Protein AF-A0A3M2EAS5-F1 (afdb_monomer)

Sequence (110 aa):
HVAAVIFGALWFVRPSRVWLGLGAAAAAVTGAIGVYHAGVEQKWWQGPTTCTSGSIEGLSTDALLDRIMNAPVVRCDEIPWELFSISMAGWNAILSFVLAGLWILALRRD

Mean predicted aligned error: 6.9 Å

pLDDT: mean 88.16, std 8.96, range [64.19, 98.19]

Nearest PDB structures (foldseek):
  6wvf-assembly1_A  TM=6.362E-01  e=4.530E-02  Aequorea victoria
  2k74-assembly1_A  TM=5.727E-01  e=1.064E+00  Escherichia coli K-12

Secondary structure (DSSP, 8-state):
-HHHHHHHHHHHHS--HHHHHHHHHHHHHHHHHHHHHHHHHTTSSPPPGGGS----TT--HHHHHHHHHT--S--TTS-S-EETTEEHHHHHHHHHHHHHHHHHHHHHH-

Solvent-accessible surface area (backbone atoms only — not comparable to full-atom values): 6024 Å² total; per-residue (Å²): 88,71,66,22,54,52,26,51,56,48,26,76,77,52,81,44,69,65,33,38,51,52,21,17,49,39,19,38,53,47,12,54,52,18,46,57,46,29,32,18,34,69,63,76,45,86,63,67,72,89,43,46,88,68,87,72,80,92,55,52,73,67,60,47,49,54,47,62,77,67,50,74,90,64,53,61,58,53,72,92,49,68,58,95,91,34,34,59,40,35,50,50,13,52,54,22,40,54,51,17,50,53,28,51,53,49,55,74,72,109

Radius of gyration: 19.84 Å; Cα contacts (8 Å, |Δi|>4): 114; chains: 1; bounding box: 48×24×52 Å

Foldseek 3Di:
DVLLVVLVVVCVVPPDLVSLVSNLVVLLVQLVVLVVLQCLQVVVDPDDPLQDDDDPPPDDPVRVVVCVVPHDPDHSRHQPDDDPPGGPSRVSNVVSNVSSVVSVVVSVVD

Structure (mmCIF, N/CA/C/O backbone):
data_AF-A0A3M2EAS5-F1
#
_entry.id   AF-A0A3M2EAS5-F1
#
loop_
_atom_site.group_PDB
_atom_site.id
_atom_site.type_symbol
_atom_site.label_atom_id
_atom_site.label_alt_id
_atom_site.label_comp_id
_atom_site.label_asym_id
_atom_site.label_entity_id
_atom_site.label_seq_id
_atom_site.pdbx_PDB_ins_code
_atom_site.Cartn_x
_atom_site.Cartn_y
_atom_site.Cartn_z
_atom_site.occupancy
_atom_site.B_iso_or_equiv
_atom_site.auth_seq_id
_atom_site.auth_comp_id
_atom_site.auth_asym_id
_atom_site.auth_atom_id
_atom_site.pdbx_PDB_model_num
ATOM 1 N N . HIS A 1 1 ? -0.786 -5.017 6.764 1.00 69.06 1 HIS A N 1
ATOM 2 C CA . HIS A 1 1 ? -1.867 -5.967 7.140 1.00 69.06 1 HIS A CA 1
ATOM 3 C C . HIS A 1 1 ? -1.665 -6.693 8.467 1.00 69.06 1 HIS A C 1
ATOM 5 O O . HIS A 1 1 ? -2.431 -6.412 9.377 1.00 69.06 1 HIS A O 1
ATOM 11 N N . VAL A 1 2 ? -0.654 -7.558 8.640 1.00 84.81 2 VAL A N 1
ATOM 12 C CA . VAL A 1 2 ? -0.464 -8.338 9.893 1.00 84.81 2 VAL A CA 1
ATOM 13 C C . VAL A 1 2 ? -0.449 -7.460 11.150 1.00 84.81 2 VAL A C 1
ATOM 15 O O . VAL A 1 2 ? -1.172 -7.741 12.100 1.00 84.81 2 VAL A O 1
ATOM 18 N N . ALA A 1 3 ? 0.291 -6.347 11.129 1.00 80.38 3 ALA A N 1
ATOM 19 C CA . ALA A 1 3 ? 0.318 -5.400 12.245 1.00 80.38 3 ALA A CA 1
ATOM 20 C C . ALA A 1 3 ? -1.079 -4.854 12.605 1.00 80.38 3 ALA A C 1
ATOM 22 O O . ALA A 1 3 ? -1.433 -4.815 13.777 1.00 80.38 3 ALA A O 1
ATOM 23 N N . ALA A 1 4 ? -1.907 -4.510 11.610 1.00 76.25 4 ALA A N 1
ATOM 24 C CA . ALA A 1 4 ? -3.270 -4.030 11.848 1.00 76.25 4 ALA A CA 1
ATOM 25 C C . ALA A 1 4 ? -4.150 -5.106 12.510 1.00 76.25 4 ALA A C 1
ATOM 27 O O . ALA A 1 4 ? -4.907 -4.800 13.426 1.00 76.25 4 ALA A O 1
ATOM 28 N N . VAL A 1 5 ? -4.008 -6.372 12.102 1.00 85.06 5 VAL A N 1
ATOM 29 C CA . VAL A 1 5 ? -4.715 -7.503 12.731 1.00 85.06 5 VAL A CA 1
ATOM 30 C C . VAL A 1 5 ? -4.283 -7.678 14.188 1.00 85.06 5 VAL A C 1
ATOM 32 O O . VAL A 1 5 ? -5.136 -7.819 15.062 1.00 85.06 5 VAL A O 1
ATOM 35 N N . ILE A 1 6 ? -2.977 -7.607 14.467 1.00 88.12 6 ILE A N 1
ATOM 36 C CA . ILE A 1 6 ? -2.437 -7.689 15.833 1.00 88.12 6 ILE A CA 1
ATOM 37 C C . ILE A 1 6 ? -3.005 -6.565 16.706 1.00 88.12 6 ILE A C 1
ATOM 39 O O . ILE A 1 6 ? -3.472 -6.829 17.811 1.00 88.12 6 ILE A O 1
ATOM 43 N N . PHE A 1 7 ? -3.030 -5.324 16.213 1.00 86.06 7 PHE A N 1
ATOM 44 C CA . PHE A 1 7 ? -3.613 -4.208 16.961 1.00 86.06 7 PHE A CA 1
ATOM 45 C C . PHE A 1 7 ? -5.115 -4.394 17.215 1.00 86.06 7 PHE A C 1
ATOM 47 O O . PHE A 1 7 ? -5.598 -4.024 18.283 1.00 86.06 7 PHE A O 1
ATOM 54 N N . GLY A 1 8 ? -5.843 -5.036 16.296 1.00 77.50 8 GLY A N 1
ATOM 55 C CA . GLY A 1 8 ? -7.254 -5.393 16.495 1.00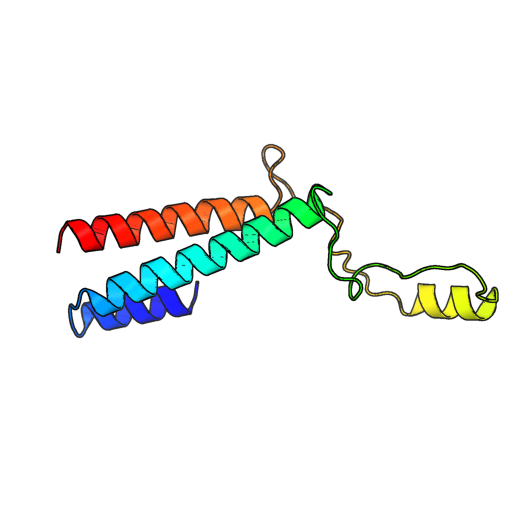 77.50 8 GLY A CA 1
ATOM 56 C C . GLY A 1 8 ? -7.453 -6.423 17.587 1.00 77.50 8 GLY A C 1
ATOM 57 O O . GLY A 1 8 ? -8.277 -6.221 18.474 1.00 77.50 8 GLY A O 1
ATOM 58 N N . ALA A 1 9 ? -6.644 -7.480 17.583 1.00 85.56 9 ALA A N 1
ATOM 59 C CA . ALA A 1 9 ? -6.649 -8.466 18.656 1.00 85.56 9 ALA A CA 1
ATOM 60 C C . ALA A 1 9 ? -6.323 -7.827 20.021 1.00 85.56 9 ALA A C 1
ATOM 62 O O . ALA A 1 9 ? -7.001 -8.105 21.007 1.00 85.56 9 ALA A O 1
ATOM 63 N N . LEU A 1 10 ? -5.339 -6.921 20.079 1.00 84.19 10 LEU A N 1
ATOM 64 C CA . LEU A 1 10 ? -4.990 -6.201 21.309 1.00 84.19 10 LEU A CA 1
ATOM 65 C C . LEU A 1 10 ? -6.112 -5.274 21.795 1.00 84.19 10 LEU A C 1
ATOM 67 O O . LEU A 1 10 ? -6.321 -5.170 23.005 1.00 84.19 10 LEU A O 1
ATOM 71 N N . TRP A 1 11 ? -6.861 -4.643 20.884 1.00 86.31 11 TRP A N 1
ATOM 72 C CA . TRP A 1 11 ? -8.025 -3.830 21.242 1.00 86.31 11 TRP A CA 1
ATOM 73 C C . TRP A 1 11 ? -9.122 -4.659 21.930 1.00 86.31 11 TRP A C 1
ATOM 75 O O . TRP A 1 11 ? -9.690 -4.184 22.908 1.00 86.31 11 TRP A O 1
ATOM 85 N N . PHE A 1 12 ? -9.357 -5.916 21.526 1.00 84.62 12 PHE A N 1
ATOM 86 C CA . PHE A 1 12 ? -10.311 -6.800 22.220 1.00 84.62 12 PHE A CA 1
ATOM 87 C C . PHE A 1 12 ? -9.896 -7.142 23.660 1.00 84.62 12 PHE A C 1
ATOM 89 O O . PHE A 1 12 ? -10.760 -7.338 24.511 1.00 84.62 12 PHE A O 1
ATOM 96 N N . VAL A 1 13 ? -8.591 -7.209 23.948 1.00 88.31 13 VAL A N 1
ATOM 97 C CA . VAL A 1 13 ? -8.081 -7.486 25.305 1.00 88.31 13 VAL A CA 1
ATOM 98 C C . VAL A 1 13 ? -8.062 -6.220 26.161 1.00 88.31 13 VAL A C 1
ATOM 100 O O . VAL A 1 13 ? -8.388 -6.255 27.347 1.00 88.31 13 VAL A O 1
ATOM 103 N N . ARG A 1 14 ? -7.667 -5.086 25.573 1.00 87.06 14 ARG A N 1
ATOM 104 C CA . ARG A 1 14 ? -7.612 -3.787 26.246 1.00 87.06 14 ARG A CA 1
ATOM 105 C C . ARG A 1 14 ? -8.101 -2.693 25.295 1.00 87.06 14 ARG A C 1
ATOM 107 O O . ARG A 1 14 ? -7.272 -2.110 24.586 1.00 87.06 14 ARG A O 1
ATOM 114 N N . PRO A 1 15 ? -9.407 -2.370 25.319 1.00 82.81 15 PRO A N 1
ATOM 115 C CA . PRO A 1 15 ? -9.973 -1.329 24.473 1.00 82.81 15 PRO A CA 1
ATOM 116 C C . PRO A 1 15 ? -9.238 -0.010 24.694 1.00 82.81 15 PRO A C 1
ATOM 118 O O . PRO A 1 15 ? -9.137 0.500 25.811 1.00 82.81 15 PRO A O 1
ATOM 121 N N . SER A 1 16 ? -8.637 0.506 23.628 1.00 87.25 16 SER A N 1
ATOM 122 C CA . SER A 1 16 ? -7.876 1.750 23.648 1.00 87.25 16 SER A CA 1
ATOM 123 C C . SER A 1 16 ? -7.856 2.361 22.261 1.00 87.25 16 SER A C 1
ATOM 125 O O . SER A 1 16 ? -7.535 1.692 21.274 1.00 87.25 16 SER A O 1
ATOM 127 N N . ARG A 1 17 ? -8.100 3.671 22.206 1.00 90.75 17 ARG A N 1
ATOM 128 C CA . ARG A 1 17 ? -8.014 4.465 20.976 1.00 90.75 17 ARG A CA 1
ATOM 129 C C . ARG A 1 17 ? -6.624 4.396 20.339 1.00 90.75 17 ARG A C 1
ATOM 131 O O . ARG A 1 17 ? -6.503 4.505 19.125 1.00 90.75 17 ARG A O 1
ATOM 138 N N . VAL A 1 18 ? -5.577 4.140 21.128 1.00 90.75 18 VAL A N 1
ATOM 139 C CA . VAL A 1 18 ? -4.209 3.971 20.612 1.00 90.75 18 VAL A CA 1
ATOM 140 C C . VAL A 1 18 ? -4.125 2.782 19.653 1.00 90.75 18 VAL A C 1
ATOM 142 O O . VAL A 1 18 ? -3.568 2.922 18.567 1.00 90.75 18 VAL A O 1
ATOM 145 N N . TRP A 1 19 ? -4.719 1.636 20.000 1.00 90.19 19 TRP A N 1
ATOM 146 C CA . TRP A 1 19 ? -4.679 0.446 19.143 1.00 90.19 19 TRP A CA 1
ATOM 147 C C . TRP A 1 19 ? -5.435 0.656 17.840 1.00 90.19 19 TRP A C 1
ATOM 149 O O . TRP A 1 19 ? -4.949 0.265 16.779 1.00 90.19 19 TRP A O 1
ATOM 159 N N . LEU A 1 20 ? -6.574 1.348 17.902 1.00 90.75 20 LEU A N 1
ATOM 160 C CA . LEU A 1 20 ? -7.318 1.693 16.699 1.00 90.75 20 LEU A CA 1
ATOM 161 C C . LEU A 1 20 ? -6.540 2.664 15.792 1.00 90.75 20 LEU A C 1
ATOM 163 O O . LEU A 1 20 ? -6.521 2.491 14.574 1.00 90.75 20 LEU A O 1
ATOM 167 N N . GLY A 1 21 ? -5.842 3.643 16.382 1.00 92.38 21 GLY A N 1
ATOM 168 C CA . GLY A 1 21 ? -4.948 4.564 15.667 1.00 92.38 21 GLY A CA 1
ATOM 169 C C . GLY A 1 21 ? -3.792 3.857 14.974 1.00 92.38 21 GLY A C 1
ATOM 170 O O . GLY A 1 21 ? -3.525 4.110 13.800 1.00 92.38 21 GLY A O 1
ATOM 171 N N . LEU A 1 22 ? -3.143 2.924 15.668 1.00 93.44 22 LEU A N 1
ATOM 172 C CA . LEU A 1 22 ? -2.058 2.127 15.100 1.00 93.44 22 LEU A CA 1
ATOM 173 C C . LEU A 1 22 ? -2.556 1.189 13.990 1.00 93.44 22 LEU A C 1
ATOM 175 O O . LEU A 1 22 ? -1.882 1.043 12.971 1.00 93.44 22 LEU A O 1
ATOM 179 N N . GLY A 1 23 ? -3.753 0.608 14.138 1.00 92.88 23 GLY A N 1
ATOM 180 C CA . GLY A 1 23 ? -4.418 -0.177 13.093 1.00 92.88 23 GLY A CA 1
ATOM 181 C C . GLY A 1 23 ? -4.690 0.640 11.829 1.00 92.88 23 GLY A C 1
ATOM 182 O O . GLY A 1 23 ? -4.308 0.221 10.732 1.00 92.88 23 GLY A O 1
ATOM 183 N N . ALA A 1 24 ? -5.261 1.840 11.989 1.00 94.31 24 ALA A N 1
ATOM 184 C CA . ALA A 1 24 ? -5.497 2.780 10.893 1.00 94.31 24 ALA A CA 1
ATOM 185 C C . ALA A 1 24 ? -4.195 3.151 10.169 1.00 94.31 24 ALA A C 1
ATOM 187 O O . ALA A 1 24 ? -4.120 3.051 8.944 1.00 94.31 24 ALA A O 1
ATOM 188 N N . ALA A 1 25 ? -3.158 3.532 10.922 1.00 95.88 25 ALA A N 1
ATOM 189 C CA . ALA A 1 25 ? -1.865 3.914 10.366 1.00 95.88 25 ALA A CA 1
ATOM 190 C C . ALA A 1 25 ? -1.204 2.752 9.610 1.00 95.88 25 ALA A C 1
ATOM 192 O O . ALA A 1 25 ? -0.751 2.926 8.481 1.00 95.88 25 ALA A O 1
ATOM 193 N N . ALA A 1 26 ? -1.204 1.545 10.182 1.00 95.19 26 ALA A N 1
ATOM 194 C CA . ALA A 1 26 ? -0.626 0.367 9.541 1.00 95.19 26 ALA A CA 1
ATOM 195 C C . ALA A 1 26 ? -1.327 0.014 8.216 1.00 95.19 26 ALA A C 1
ATOM 197 O O . ALA A 1 26 ? -0.663 -0.330 7.232 1.00 95.19 26 ALA A O 1
ATOM 198 N N . ALA A 1 27 ? -2.661 0.102 8.172 1.00 96.06 27 ALA A N 1
ATOM 199 C CA . ALA A 1 27 ? -3.431 -0.120 6.950 1.00 96.06 27 ALA A CA 1
ATOM 200 C C . ALA A 1 27 ? -3.167 0.981 5.907 1.00 96.06 27 ALA A C 1
ATOM 202 O O . ALA A 1 27 ? -2.905 0.667 4.747 1.00 96.06 27 ALA A O 1
ATOM 203 N N . ALA A 1 28 ? -3.133 2.252 6.321 1.00 97.19 28 ALA A N 1
ATOM 204 C CA . ALA A 1 28 ? -2.859 3.384 5.436 1.00 97.19 28 ALA A CA 1
ATOM 205 C C . ALA A 1 28 ? -1.453 3.324 4.819 1.00 97.19 28 ALA A C 1
ATOM 207 O O . ALA A 1 28 ? -1.307 3.523 3.616 1.00 97.19 28 ALA A O 1
ATOM 208 N N . VAL A 1 29 ? -0.428 2.983 5.609 1.00 97.56 29 VAL A N 1
ATOM 209 C CA . VAL A 1 29 ? 0.942 2.785 5.106 1.00 97.56 29 VAL A CA 1
ATOM 210 C C . VAL A 1 29 ? 0.989 1.633 4.102 1.00 97.56 29 VAL A C 1
ATOM 212 O O . VAL A 1 29 ? 1.607 1.764 3.050 1.00 97.56 29 VAL A O 1
ATOM 215 N N . THR A 1 30 ? 0.285 0.528 4.380 1.00 96.69 30 THR A N 1
ATOM 216 C CA . THR A 1 30 ? 0.184 -0.590 3.424 1.00 96.69 30 THR A CA 1
ATOM 217 C C . THR A 1 30 ? -0.464 -0.130 2.110 1.00 96.69 30 THR A C 1
ATOM 219 O O . THR A 1 30 ? 0.026 -0.466 1.034 1.00 96.69 30 THR A O 1
ATOM 222 N N . GLY A 1 31 ? -1.518 0.689 2.191 1.00 97.81 31 GLY A N 1
ATOM 223 C CA . GLY A 1 31 ? -2.176 1.280 1.026 1.00 97.81 31 GLY A CA 1
ATOM 224 C C . GLY A 1 31 ? -1.259 2.197 0.221 1.00 97.81 31 GLY A C 1
ATOM 225 O O . GLY A 1 31 ? -1.185 2.061 -0.995 1.00 97.81 31 GLY A O 1
ATOM 226 N N . ALA A 1 32 ? -0.503 3.071 0.889 1.00 97.56 32 ALA A N 1
ATOM 227 C CA . ALA A 1 32 ? 0.450 3.973 0.244 1.00 97.56 32 ALA A CA 1
ATOM 228 C C . ALA A 1 32 ? 1.561 3.217 -0.506 1.00 97.56 32 ALA A C 1
ATOM 230 O O . ALA A 1 32 ? 1.895 3.572 -1.635 1.00 97.56 32 ALA A O 1
ATOM 231 N N . ILE A 1 33 ? 2.087 2.136 0.081 1.00 96.25 33 ILE A N 1
ATOM 232 C CA . ILE A 1 33 ? 3.045 1.252 -0.600 1.00 96.25 33 ILE A CA 1
ATOM 233 C C . ILE A 1 33 ? 2.384 0.589 -1.815 1.00 96.25 33 ILE A C 1
ATOM 235 O O . ILE A 1 33 ? 2.978 0.553 -2.889 1.00 96.25 33 ILE A O 1
ATOM 239 N N . GLY A 1 34 ? 1.143 0.114 -1.678 1.00 96.50 34 GLY A N 1
ATOM 240 C CA . GLY A 1 34 ? 0.378 -0.447 -2.793 1.00 96.50 34 GLY A CA 1
ATOM 241 C C . GLY A 1 34 ? 0.184 0.547 -3.940 1.00 96.50 34 GLY A C 1
ATOM 242 O O . GLY A 1 34 ? 0.344 0.167 -5.096 1.00 96.50 34 GLY A O 1
ATOM 243 N N . VAL A 1 35 ? -0.084 1.824 -3.631 1.00 97.50 35 VAL A N 1
ATOM 244 C CA . VAL A 1 35 ? -0.145 2.893 -4.640 1.00 97.50 35 VAL A CA 1
ATOM 245 C C . VAL A 1 35 ? 1.181 2.989 -5.361 1.00 97.50 35 VAL A C 1
ATOM 247 O O . VAL A 1 35 ? 1.148 2.910 -6.581 1.00 97.50 35 VAL A O 1
ATOM 250 N N . TYR A 1 36 ? 2.306 3.084 -4.632 1.00 95.56 36 TYR A N 1
ATOM 251 C CA . TYR A 1 36 ? 3.651 3.134 -5.218 1.00 95.56 36 TYR A CA 1
ATOM 252 C C . TYR A 1 36 ? 3.933 1.930 -6.132 1.00 95.56 36 TYR A C 1
ATOM 254 O O . TYR A 1 36 ? 4.447 2.095 -7.231 1.00 95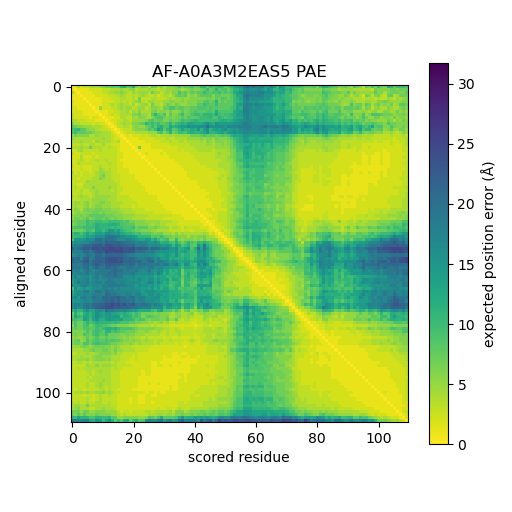.56 36 TYR A O 1
ATOM 262 N N . HIS A 1 37 ? 3.553 0.718 -5.743 1.00 94.88 37 HIS A N 1
ATOM 263 C CA . HIS A 1 37 ? 3.697 -0.441 -6.626 1.00 94.88 37 HIS A CA 1
ATOM 264 C C . HIS A 1 37 ? 2.833 -0.314 -7.888 1.00 94.88 37 HIS A C 1
ATOM 266 O O . HIS A 1 37 ? 3.349 -0.432 -8.997 1.00 94.88 37 HIS A O 1
ATOM 272 N N . ALA A 1 38 ? 1.548 0.014 -7.734 1.00 95.75 38 ALA A N 1
ATOM 273 C CA . ALA A 1 38 ? 0.612 0.102 -8.850 1.00 95.75 38 ALA A CA 1
ATOM 274 C C . ALA A 1 38 ? 1.028 1.144 -9.897 1.00 95.75 38 ALA A C 1
ATOM 276 O O . ALA A 1 38 ? 0.898 0.900 -11.089 1.00 95.75 38 ALA A O 1
ATOM 277 N N . GLY A 1 39 ? 1.560 2.297 -9.494 1.00 95.25 39 GLY A N 1
ATOM 278 C CA . GLY A 1 39 ? 2.052 3.262 -10.480 1.00 95.25 39 GLY A CA 1
ATOM 279 C C . GLY A 1 39 ? 3.437 2.946 -11.052 1.00 95.25 39 GLY A C 1
ATOM 280 O O . GLY A 1 39 ? 3.735 3.473 -12.118 1.00 95.25 39 GLY A O 1
ATOM 281 N N . VAL A 1 40 ? 4.257 2.068 -10.444 1.00 93.88 40 VAL A N 1
ATOM 282 C CA . VAL A 1 40 ? 5.439 1.519 -11.149 1.00 93.88 40 VAL A CA 1
ATOM 283 C C . VAL A 1 40 ? 4.936 0.653 -12.300 1.00 93.88 40 VAL A C 1
ATOM 285 O O . VAL A 1 40 ? 5.378 0.805 -13.438 1.00 93.88 40 VAL A O 1
ATOM 288 N N . GLU A 1 41 ? 3.974 -0.220 -12.004 1.00 93.00 41 GLU A N 1
ATOM 289 C CA . GLU A 1 41 ? 3.345 -1.117 -12.971 1.00 93.00 41 GLU A CA 1
ATOM 290 C C . GLU A 1 41 ? 2.644 -0.333 -14.101 1.00 93.00 41 GLU A C 1
ATOM 292 O O . GLU A 1 4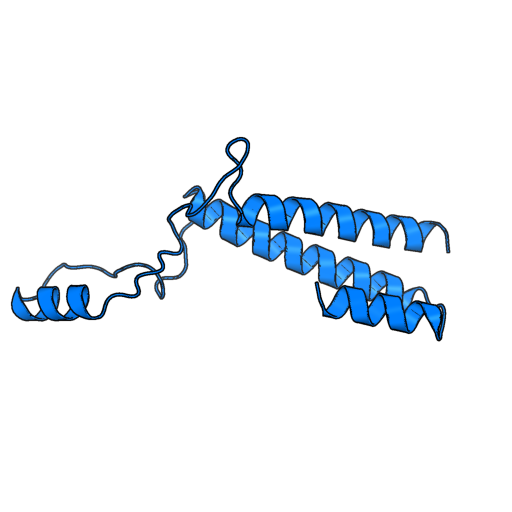1 ? 2.810 -0.654 -15.274 1.00 93.00 41 GLU A O 1
ATOM 297 N N . GLN A 1 42 ? 1.944 0.759 -13.766 1.00 93.44 42 GLN A N 1
ATOM 298 C CA . GLN A 1 42 ? 1.283 1.668 -14.721 1.00 93.44 42 GLN A CA 1
ATOM 299 C C . GLN A 1 42 ? 2.228 2.707 -15.354 1.00 93.44 42 GLN A C 1
ATOM 301 O O . GLN A 1 42 ? 1.780 3.592 -16.084 1.00 93.44 42 GLN A O 1
ATOM 306 N N . LYS A 1 43 ? 3.538 2.628 -15.078 1.00 91.50 43 LYS A N 1
ATOM 307 C CA . LYS A 1 43 ? 4.577 3.527 -15.618 1.00 91.50 43 LYS A CA 1
ATOM 308 C C . LYS A 1 43 ? 4.398 5.009 -15.271 1.00 91.50 43 LYS A C 1
ATOM 310 O O . LYS A 1 43 ? 4.947 5.874 -15.949 1.00 91.50 43 LYS A O 1
ATOM 315 N N . TRP A 1 44 ? 3.658 5.325 -14.213 1.00 94.06 44 TRP A N 1
ATOM 316 C CA . TRP A 1 44 ? 3.498 6.695 -13.719 1.00 94.06 44 TRP A CA 1
ATOM 317 C C . TRP A 1 44 ? 4.785 7.236 -13.098 1.00 94.06 44 TRP A C 1
ATOM 319 O O . TRP A 1 44 ? 5.035 8.439 -13.127 1.00 94.06 44 TRP A O 1
ATOM 329 N N . TRP A 1 45 ? 5.612 6.352 -12.544 1.00 91.19 45 TRP A N 1
ATOM 330 C CA . TRP A 1 45 ? 6.924 6.685 -12.003 1.00 91.19 45 TRP A CA 1
ATOM 331 C C . TRP A 1 45 ? 7.919 5.553 -12.235 1.00 91.19 45 TRP A C 1
ATOM 333 O O . TRP A 1 45 ? 7.563 4.417 -12.551 1.00 91.19 45 TRP A O 1
ATOM 343 N N . GLN A 1 46 ? 9.197 5.873 -12.056 1.00 87.81 46 GLN A N 1
ATOM 344 C CA . GLN A 1 46 ? 10.275 4.908 -12.188 1.00 87.81 46 GLN A CA 1
ATOM 345 C C . GLN A 1 46 ? 10.284 3.940 -10.997 1.00 87.81 46 GLN A C 1
ATOM 347 O O . GLN A 1 46 ? 10.255 4.349 -9.832 1.00 87.81 46 GLN A O 1
ATOM 352 N N . GLY A 1 47 ? 10.324 2.645 -11.307 1.00 84.25 47 GLY A N 1
ATOM 353 C CA . GLY A 1 47 ? 10.509 1.593 -10.317 1.00 84.25 47 GLY A CA 1
ATOM 354 C C . GLY A 1 47 ? 11.952 1.484 -9.820 1.00 84.25 47 GLY A C 1
ATOM 355 O O . GLY A 1 47 ? 12.861 2.107 -10.375 1.00 84.25 47 GLY A O 1
ATOM 356 N N . PRO A 1 48 ? 12.188 0.668 -8.784 1.00 83.75 48 PRO A N 1
ATOM 357 C CA . PRO A 1 48 ? 13.532 0.418 -8.297 1.00 83.75 48 PRO A CA 1
ATOM 358 C C . PRO A 1 48 ? 14.409 -0.227 -9.380 1.00 83.75 48 PRO A C 1
ATOM 360 O O . PRO A 1 48 ? 13.991 -1.121 -10.120 1.00 83.75 48 PRO A O 1
ATOM 363 N N . THR A 1 49 ? 15.670 0.198 -9.442 1.00 77.06 49 THR A N 1
ATOM 364 C CA . THR A 1 49 ? 16.664 -0.319 -10.401 1.00 77.06 49 THR A CA 1
ATOM 365 C C . THR A 1 49 ? 17.061 -1.770 -10.131 1.00 77.06 49 THR A C 1
ATOM 367 O O . THR A 1 49 ? 17.685 -2.406 -10.969 1.00 77.06 49 THR A O 1
ATOM 370 N N . THR A 1 50 ? 16.689 -2.314 -8.972 1.00 76.69 50 THR A N 1
ATOM 371 C CA . THR A 1 50 ? 16.990 -3.692 -8.566 1.00 76.69 50 THR A CA 1
ATOM 372 C C . THR A 1 50 ? 16.139 -4.742 -9.277 1.00 76.69 50 THR A C 1
ATOM 374 O O . THR A 1 50 ? 16.527 -5.906 -9.302 1.00 76.69 50 THR A O 1
ATOM 377 N N . CYS A 1 51 ? 14.999 -4.359 -9.854 1.00 73.56 51 CYS A N 1
ATOM 378 C CA . CYS A 1 51 ? 14.072 -5.271 -10.536 1.00 73.56 51 CYS A CA 1
ATOM 379 C C . CYS A 1 51 ? 13.775 -4.867 -11.987 1.00 73.56 51 CYS A C 1
ATOM 381 O O . CYS A 1 51 ? 12.802 -5.323 -12.588 1.00 73.56 51 CYS A O 1
ATOM 383 N N . THR A 1 52 ? 14.639 -4.023 -12.551 1.00 65.81 52 THR A N 1
ATOM 384 C CA . THR A 1 52 ? 14.715 -3.721 -13.981 1.00 65.81 52 THR A CA 1
ATOM 385 C C . THR A 1 52 ? 16.124 -4.058 -14.469 1.00 65.81 52 THR A C 1
ATOM 387 O O . THR A 1 52 ? 17.102 -3.891 -13.739 1.00 65.81 52 THR A O 1
ATOM 390 N N . SER A 1 53 ? 16.261 -4.576 -15.691 1.00 64.50 53 SER A N 1
ATOM 391 C CA . SER A 1 53 ? 17.587 -4.770 -16.281 1.00 64.50 53 SER A CA 1
ATOM 392 C C . SER A 1 53 ? 18.208 -3.396 -16.543 1.00 64.50 53 SER A C 1
ATOM 394 O O . SER A 1 53 ? 17.652 -2.610 -17.309 1.00 64.50 53 SER A O 1
ATOM 396 N N . GLY A 1 54 ? 19.337 -3.090 -15.896 1.00 68.31 54 GLY A N 1
ATOM 397 C CA . GLY A 1 54 ? 20.084 -1.850 -16.144 1.00 68.31 54 GLY A CA 1
ATOM 398 C C . GLY A 1 54 ? 20.593 -1.742 -17.589 1.00 68.31 54 GLY A C 1
ATOM 399 O O . GLY A 1 54 ? 20.424 -2.667 -18.383 1.00 68.31 54 GLY A O 1
ATOM 400 N N . SER A 1 55 ? 21.251 -0.629 -17.931 1.00 68.31 55 SER A N 1
ATOM 401 C CA . SER A 1 55 ? 21.697 -0.353 -19.306 1.00 68.31 55 SER A CA 1
ATOM 402 C C . SER A 1 55 ? 22.526 -1.496 -19.903 1.00 68.31 55 SER A C 1
ATOM 404 O O . SER A 1 55 ? 23.333 -2.126 -19.216 1.00 68.31 55 SER A O 1
ATOM 406 N N . ILE A 1 56 ? 22.304 -1.761 -21.192 1.00 76.12 56 ILE A N 1
ATOM 407 C CA . ILE A 1 56 ? 23.047 -2.757 -21.984 1.00 76.12 56 ILE A CA 1
ATOM 408 C C . ILE A 1 56 ? 24.204 -2.133 -22.783 1.00 76.12 56 ILE A C 1
ATOM 410 O O . ILE A 1 56 ? 24.911 -2.817 -23.516 1.00 76.12 56 ILE A O 1
ATOM 414 N N . GLU A 1 57 ? 24.384 -0.820 -22.659 1.00 79.75 57 GLU A N 1
ATOM 415 C CA . GLU A 1 57 ? 25.362 -0.042 -23.411 1.00 79.75 57 GLU A CA 1
ATOM 416 C C . GLU A 1 57 ? 26.789 -0.359 -22.937 1.00 79.75 57 GLU A C 1
ATOM 418 O O . GLU A 1 57 ? 27.074 -0.341 -21.740 1.00 79.75 57 GLU A O 1
ATOM 423 N N . GLY A 1 58 ? 27.686 -0.684 -23.873 1.00 81.38 58 GLY A N 1
ATOM 424 C CA . GLY A 1 58 ? 29.081 -1.035 -23.576 1.00 81.38 58 GLY A CA 1
ATOM 425 C C . GLY A 1 58 ? 29.318 -2.474 -23.095 1.00 81.38 58 GLY A C 1
ATOM 426 O O . GLY A 1 58 ? 30.461 -2.824 -22.805 1.00 81.38 58 GLY A O 1
ATOM 427 N N . LEU A 1 59 ? 28.285 -3.322 -23.027 1.00 84.62 59 LEU A N 1
ATOM 428 C CA . LEU A 1 59 ? 28.441 -4.746 -22.707 1.00 84.62 59 LEU A CA 1
ATOM 429 C C . LEU A 1 59 ? 28.919 -5.544 -23.929 1.00 84.62 59 LEU A C 1
ATOM 431 O O . LEU A 1 59 ? 28.418 -5.367 -25.039 1.00 84.62 59 LEU A O 1
ATOM 435 N N . SER A 1 60 ? 29.870 -6.460 -23.716 1.00 89.38 60 SER A N 1
ATOM 436 C CA . SER A 1 60 ? 30.193 -7.492 -24.706 1.00 89.38 60 SER A CA 1
ATOM 437 C C . SER A 1 60 ? 29.024 -8.470 -24.853 1.00 89.38 60 SER A C 1
ATOM 439 O O . SER A 1 60 ? 28.187 -8.592 -23.957 1.00 89.38 60 SER A O 1
ATOM 441 N N . THR A 1 61 ? 28.963 -9.204 -25.966 1.00 87.94 61 THR A N 1
ATOM 442 C CA . THR A 1 61 ? 27.914 -10.212 -26.192 1.00 87.94 61 THR A CA 1
ATOM 443 C C . THR A 1 61 ? 27.882 -11.277 -25.098 1.00 87.94 61 THR A C 1
ATOM 445 O O . THR A 1 61 ? 26.799 -11.642 -24.652 1.00 87.94 61 THR A O 1
ATOM 448 N N . ASP A 1 62 ? 29.047 -11.715 -24.612 1.00 89.19 62 ASP A N 1
ATOM 449 C CA . ASP A 1 62 ? 29.145 -12.713 -23.540 1.00 89.19 62 ASP A CA 1
ATOM 450 C C .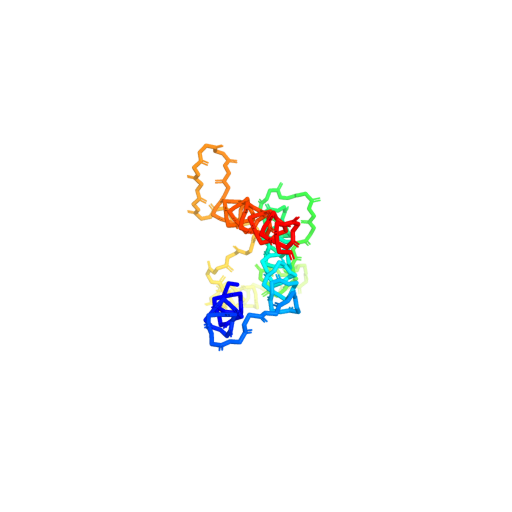 ASP A 1 62 ? 28.638 -12.162 -22.202 1.00 89.19 62 ASP A C 1
ATOM 452 O O . ASP A 1 62 ? 27.900 -12.837 -21.487 1.00 89.19 62 ASP A O 1
ATOM 456 N N . ALA A 1 63 ? 28.964 -10.905 -21.884 1.00 84.38 63 ALA A N 1
ATOM 457 C CA . ALA A 1 63 ? 28.495 -10.252 -20.665 1.00 84.38 63 ALA A CA 1
ATOM 458 C C . ALA A 1 63 ? 26.990 -9.929 -20.720 1.00 84.38 63 ALA A C 1
ATOM 460 O O . ALA A 1 63 ? 26.303 -9.959 -19.698 1.00 84.38 63 ALA A O 1
ATOM 461 N N . LEU A 1 64 ? 26.452 -9.649 -21.912 1.00 85.12 64 LEU A N 1
ATOM 462 C CA . LEU A 1 64 ? 25.013 -9.509 -22.123 1.00 85.12 64 LEU A CA 1
ATOM 463 C C . LEU A 1 64 ? 24.291 -10.854 -21.953 1.00 85.12 64 LEU A C 1
ATOM 465 O O . LEU A 1 64 ? 23.257 -10.902 -21.289 1.00 85.12 64 LEU A O 1
ATOM 469 N N . LEU A 1 65 ? 24.843 -11.937 -22.513 1.00 87.44 65 LEU A N 1
ATOM 470 C CA . LEU A 1 65 ? 24.301 -13.290 -22.377 1.00 87.44 65 LEU A CA 1
ATOM 471 C C . LEU A 1 65 ? 24.262 -13.722 -20.905 1.00 87.44 65 LEU A C 1
ATOM 473 O O . LEU A 1 65 ? 23.217 -14.161 -20.430 1.00 87.44 65 LEU A O 1
ATOM 477 N N . ASP A 1 66 ? 25.358 -13.533 -20.167 1.00 85.00 66 ASP A N 1
ATOM 478 C CA . ASP A 1 66 ? 25.429 -13.858 -18.738 1.00 85.00 66 ASP A CA 1
ATOM 479 C C . ASP A 1 66 ? 24.384 -13.077 -17.923 1.00 85.00 66 ASP A C 1
ATOM 481 O O . ASP A 1 66 ? 23.718 -13.616 -17.036 1.00 85.00 66 ASP A O 1
ATOM 485 N N . ARG A 1 67 ? 24.140 -11.814 -18.288 1.00 79.50 67 ARG A N 1
ATOM 486 C CA . ARG A 1 67 ? 23.113 -10.991 -17.645 1.00 79.50 67 ARG A CA 1
ATOM 487 C C . ARG A 1 67 ? 21.693 -11.465 -17.937 1.00 79.50 67 ARG A C 1
ATOM 489 O O . ARG A 1 67 ? 20.857 -11.413 -17.041 1.00 79.50 67 ARG A O 1
ATOM 496 N N . ILE A 1 68 ? 21.414 -11.911 -19.162 1.00 79.25 68 ILE A N 1
ATOM 497 C CA . ILE A 1 68 ? 20.112 -12.480 -19.543 1.00 79.25 68 ILE A CA 1
ATOM 498 C C . ILE A 1 68 ? 19.867 -13.790 -18.787 1.00 79.25 68 ILE A C 1
ATOM 500 O O . ILE A 1 68 ? 18.782 -13.984 -18.245 1.00 79.25 68 ILE A O 1
ATOM 504 N N . MET A 1 69 ? 20.878 -14.660 -18.706 1.00 83.44 69 MET A N 1
ATOM 505 C CA . MET A 1 69 ? 20.769 -15.964 -18.040 1.00 83.44 69 MET A CA 1
ATOM 506 C C . MET A 1 69 ? 20.568 -15.855 -16.523 1.00 83.44 69 MET A C 1
ATOM 508 O O . MET A 1 69 ? 19.939 -16.728 -15.931 1.00 83.44 69 MET A O 1
ATOM 512 N N . ASN A 1 70 ? 21.062 -14.778 -15.904 1.00 79.06 70 ASN A N 1
ATOM 513 C CA . ASN A 1 70 ? 20.938 -14.525 -14.466 1.00 79.06 70 ASN A CA 1
ATOM 514 C C . ASN A 1 70 ? 19.861 -13.482 -14.107 1.00 79.06 70 ASN A C 1
ATOM 516 O O . ASN A 1 70 ? 19.735 -13.104 -12.938 1.00 79.06 70 ASN A O 1
ATOM 520 N N . ALA A 1 71 ? 19.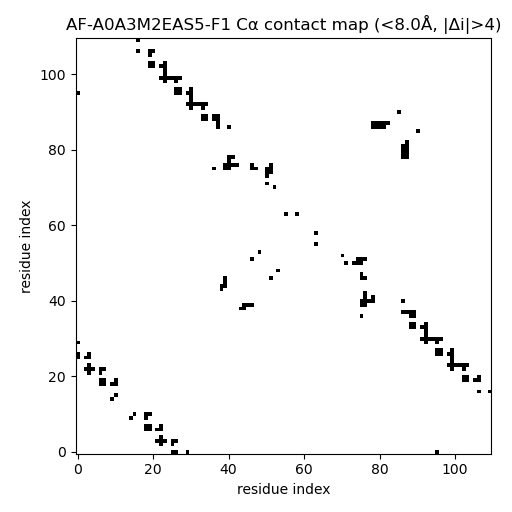098 -12.973 -15.081 1.00 71.94 71 ALA A N 1
ATOM 521 C CA . ALA A 1 71 ? 18.110 -11.931 -14.827 1.00 71.94 71 ALA A CA 1
ATOM 522 C C . ALA A 1 71 ? 16.964 -12.450 -13.933 1.00 71.94 71 ALA A C 1
ATOM 524 O O . ALA A 1 71 ? 16.411 -13.522 -14.198 1.00 71.94 71 ALA A O 1
ATOM 525 N N . PRO A 1 72 ? 16.543 -11.689 -12.903 1.00 66.56 72 PRO A N 1
ATOM 526 C CA . PRO A 1 72 ? 15.350 -12.022 -12.139 1.00 66.56 72 PRO A CA 1
ATOM 527 C C . PRO A 1 72 ? 14.128 -12.105 -13.061 1.00 66.56 72 PRO A C 1
ATOM 529 O O . PRO A 1 72 ? 13.813 -11.155 -13.774 1.00 66.56 72 PRO A O 1
ATOM 532 N N . VAL A 1 73 ? 13.406 -13.227 -13.012 1.00 67.38 73 VAL A N 1
ATOM 533 C CA . VAL A 1 73 ? 12.202 -13.456 -13.838 1.00 67.38 73 VAL A CA 1
ATOM 534 C C . VAL A 1 73 ? 11.041 -12.531 -13.429 1.00 67.38 73 VAL A C 1
ATOM 536 O O . VAL A 1 73 ? 10.077 -12.361 -14.170 1.00 67.38 73 VAL A O 1
ATOM 539 N N . VAL A 1 74 ? 11.125 -11.902 -12.252 1.00 73.00 74 VAL A N 1
ATOM 540 C CA . VAL A 1 74 ? 10.094 -10.997 -11.733 1.00 73.00 74 VAL A CA 1
ATOM 541 C C . VAL A 1 74 ? 10.444 -9.555 -12.085 1.00 73.00 74 VAL A C 1
ATOM 543 O O . VAL A 1 74 ? 11.388 -8.980 -11.541 1.00 73.00 74 VAL A O 1
ATOM 546 N N . ARG A 1 75 ? 9.646 -8.962 -12.973 1.00 79.81 75 ARG A N 1
ATOM 547 C CA . ARG A 1 75 ? 9.740 -7.553 -13.360 1.00 79.81 75 ARG A CA 1
ATOM 548 C C . ARG A 1 75 ? 8.784 -6.718 -12.515 1.00 79.81 75 ARG A C 1
ATOM 550 O O . ARG A 1 75 ? 7.598 -7.018 -12.454 1.00 79.81 75 ARG A O 1
ATOM 557 N N . CYS A 1 76 ? 9.298 -5.672 -11.869 1.00 83.38 76 CYS A N 1
ATOM 558 C CA . CYS A 1 76 ? 8.481 -4.758 -11.054 1.00 83.38 76 CYS A CA 1
ATOM 559 C C . CYS A 1 76 ? 7.555 -3.860 -11.883 1.00 83.38 76 CYS A C 1
ATOM 561 O O . CYS A 1 76 ? 6.685 -3.197 -11.331 1.00 83.38 76 CYS A O 1
ATOM 563 N N . ASP A 1 77 ? 7.811 -3.764 -13.183 1.00 84.44 77 ASP A N 1
ATOM 564 C CA . ASP A 1 77 ? 7.203 -2.805 -14.092 1.00 84.44 77 ASP A CA 1
ATOM 565 C C . ASP A 1 77 ? 6.248 -3.476 -15.090 1.00 84.44 77 ASP A C 1
ATOM 567 O O . ASP A 1 77 ? 5.826 -2.854 -16.057 1.00 84.44 77 ASP A O 1
ATOM 571 N N . GLU A 1 78 ? 5.924 -4.745 -14.879 1.00 87.62 78 GLU A N 1
ATOM 572 C CA . GLU A 1 78 ? 4.935 -5.486 -15.656 1.00 87.62 78 GLU A CA 1
ATOM 573 C C . GLU A 1 78 ? 3.757 -5.817 -14.747 1.00 87.62 78 GLU A C 1
ATOM 575 O O . GLU A 1 78 ? 3.950 -6.114 -13.569 1.00 87.62 78 GLU A O 1
ATOM 580 N N . ILE A 1 79 ? 2.541 -5.784 -15.289 1.00 91.81 79 ILE A N 1
ATOM 581 C CA . ILE A 1 79 ? 1.335 -6.181 -14.559 1.00 91.81 79 ILE A CA 1
ATOM 582 C C . ILE A 1 79 ? 1.152 -7.693 -14.748 1.00 91.81 79 ILE A C 1
ATOM 584 O O . ILE A 1 79 ? 0.737 -8.118 -15.825 1.00 91.81 79 ILE A O 1
ATOM 588 N N . PRO A 1 80 ? 1.429 -8.537 -13.733 1.00 88.19 80 PRO A N 1
ATOM 589 C CA . PRO A 1 80 ? 1.268 -9.984 -13.878 1.00 88.19 80 PRO A CA 1
ATOM 590 C C . PRO A 1 80 ? -0.206 -10.406 -13.873 1.00 88.19 80 PRO A C 1
ATOM 592 O O . PRO A 1 80 ? -0.559 -11.454 -14.409 1.00 88.19 80 PRO A O 1
ATOM 595 N N . TRP A 1 81 ? -1.063 -9.613 -13.225 1.00 92.81 81 TRP A N 1
ATOM 596 C CA . TRP A 1 81 ? -2.496 -9.849 -13.115 1.00 92.81 81 TRP A CA 1
ATOM 597 C C . TRP A 1 81 ? -3.243 -8.533 -12.906 1.00 92.81 81 TRP A C 1
ATOM 599 O O . TRP A 1 81 ? -2.824 -7.693 -12.101 1.00 92.81 81 TRP A O 1
ATOM 609 N N . GLU A 1 82 ? -4.387 -8.403 -13.571 1.00 96.19 82 GLU A N 1
ATOM 610 C CA . GLU A 1 82 ? -5.318 -7.296 -13.393 1.00 96.19 82 GLU A CA 1
ATOM 611 C C . GLU A 1 82 ? -6.779 -7.746 -13.440 1.00 96.19 82 GLU A C 1
ATOM 613 O O . GLU A 1 82 ? -7.133 -8.773 -14.022 1.00 96.19 82 GLU A O 1
ATOM 618 N N . LEU A 1 83 ? -7.635 -6.927 -12.831 1.00 97.12 83 LEU A N 1
ATOM 619 C CA . LEU A 1 83 ? -9.087 -7.033 -12.891 1.00 97.12 83 LEU A CA 1
ATOM 620 C C . LEU A 1 83 ? -9.674 -5.626 -13.003 1.00 97.12 83 LEU A C 1
ATOM 622 O O . LEU A 1 83 ? -9.331 -4.754 -12.206 1.00 97.12 83 LEU A O 1
ATOM 626 N N . PHE A 1 84 ? -10.563 -5.413 -13.976 1.00 96.69 84 PHE A N 1
ATOM 627 C CA . PHE A 1 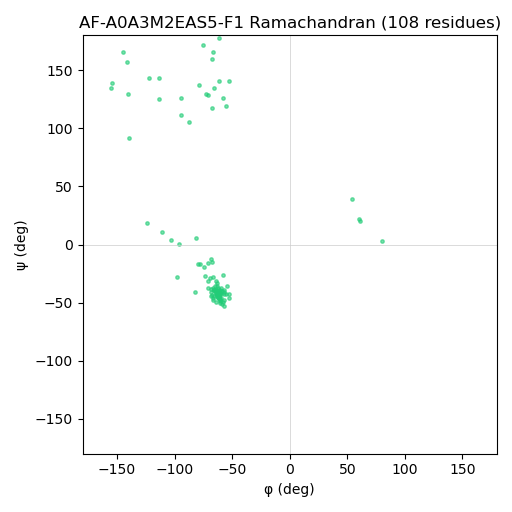84 ? -11.127 -4.093 -14.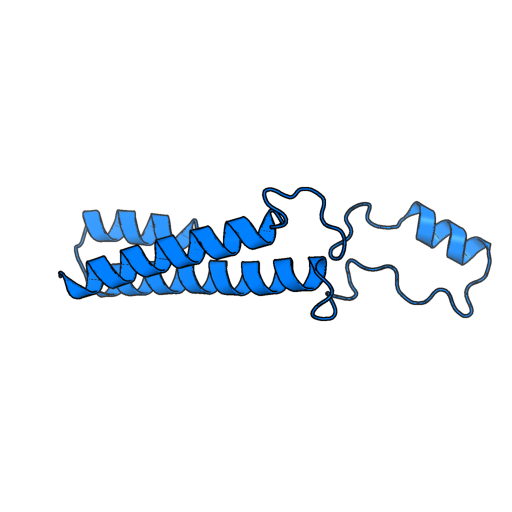300 1.00 96.69 84 PHE A CA 1
ATOM 628 C C . PHE A 1 84 ? -10.050 -3.023 -14.562 1.00 96.69 84 PHE A C 1
ATOM 630 O O . PHE A 1 84 ? -10.195 -1.880 -14.136 1.00 96.69 84 PHE A O 1
ATOM 637 N N . SER A 1 85 ? -8.960 -3.412 -15.238 1.00 93.88 85 SER A N 1
ATOM 638 C CA . SER A 1 85 ? -7.804 -2.549 -15.542 1.00 93.88 85 SER A CA 1
ATOM 639 C C . SER A 1 85 ? -7.075 -2.005 -14.306 1.00 93.88 85 SER A C 1
ATOM 641 O O . SER A 1 85 ? -6.356 -1.011 -14.374 1.00 93.88 85 SER A O 1
ATOM 643 N N . ILE A 1 8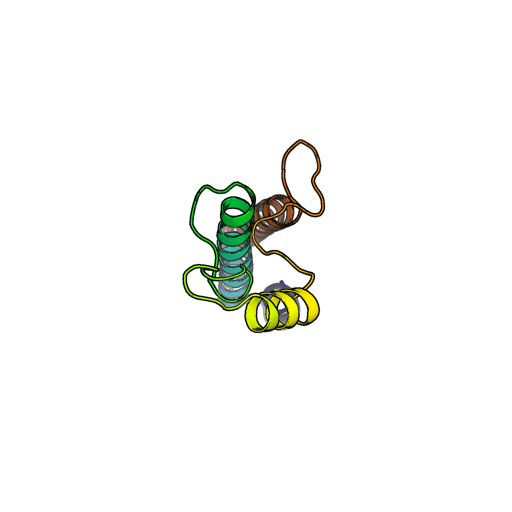6 ? -7.261 -2.661 -13.159 1.00 95.69 86 ILE A N 1
ATOM 644 C CA . ILE A 1 86 ? -6.545 -2.384 -11.920 1.00 95.69 86 ILE A CA 1
ATOM 645 C C . ILE A 1 86 ? -5.682 -3.605 -11.616 1.00 95.69 86 ILE A C 1
ATOM 647 O O . ILE A 1 86 ? -6.179 -4.732 -11.534 1.00 95.69 86 ILE A O 1
ATOM 651 N N . SER A 1 87 ? -4.385 -3.377 -11.434 1.00 96.44 87 SER A N 1
ATOM 652 C CA . SER A 1 87 ? -3.430 -4.430 -11.105 1.00 96.44 87 SER A CA 1
ATOM 653 C C . SER A 1 87 ? -3.674 -5.017 -9.712 1.00 96.44 87 SER A C 1
ATOM 655 O O . SER A 1 87 ? -4.366 -4.431 -8.873 1.00 96.44 87 SER A O 1
ATOM 657 N N . MET A 1 88 ? -3.061 -6.166 -9.419 1.00 95.81 88 MET A N 1
ATOM 658 C CA . MET A 1 88 ? -3.076 -6.742 -8.068 1.00 95.81 88 MET A CA 1
ATOM 659 C C . MET A 1 88 ? -2.608 -5.732 -7.002 1.00 95.81 88 MET A C 1
ATOM 661 O O . MET A 1 88 ? -3.231 -5.619 -5.942 1.00 95.81 88 MET A O 1
ATOM 665 N N . ALA A 1 89 ? -1.541 -4.973 -7.281 1.00 95.81 89 ALA A N 1
ATOM 666 C CA . ALA A 1 89 ? -1.041 -3.948 -6.370 1.00 95.81 89 ALA A CA 1
ATOM 667 C C . ALA A 1 89 ? -2.061 -2.818 -6.171 1.00 95.81 89 ALA A C 1
ATOM 669 O O . ALA A 1 89 ? -2.289 -2.392 -5.035 1.00 95.81 89 ALA A O 1
ATOM 670 N N . GLY A 1 90 ? -2.733 -2.391 -7.246 1.00 97.00 90 GLY A N 1
ATOM 671 C CA . GLY A 1 90 ? -3.801 -1.395 -7.190 1.00 97.00 90 GLY A CA 1
ATOM 672 C C . GLY A 1 90 ? -4.983 -1.854 -6.334 1.00 97.00 90 GLY A C 1
ATOM 673 O O . GLY A 1 90 ? -5.432 -1.124 -5.450 1.00 97.00 90 GLY A O 1
ATOM 674 N N . TRP A 1 91 ? -5.436 -3.098 -6.509 1.00 97.81 91 TRP A N 1
ATOM 675 C CA . TRP A 1 91 ? -6.486 -3.681 -5.671 1.00 97.81 91 TRP A CA 1
ATOM 676 C C . TRP A 1 91 ? -6.076 -3.769 -4.201 1.00 97.81 91 TRP A C 1
ATOM 678 O O . TRP A 1 91 ? -6.860 -3.412 -3.319 1.00 97.81 91 TRP A O 1
ATOM 688 N N . ASN A 1 92 ? -4.837 -4.178 -3.919 1.00 96.75 92 ASN A N 1
ATOM 689 C CA . ASN A 1 92 ? -4.322 -4.206 -2.553 1.00 96.75 92 ASN A CA 1
ATOM 690 C C . ASN A 1 92 ? -4.285 -2.797 -1.936 1.00 96.75 92 ASN A C 1
ATOM 692 O O . ASN A 1 92 ? -4.647 -2.629 -0.770 1.00 96.75 92 ASN A O 1
ATOM 696 N N . ALA A 1 93 ? -3.920 -1.773 -2.713 1.00 97.88 93 ALA A N 1
ATOM 697 C CA . ALA A 1 93 ? -3.950 -0.382 -2.270 1.00 97.88 93 ALA A CA 1
ATOM 698 C C . ALA A 1 93 ? -5.370 0.064 -1.889 1.00 97.88 93 ALA A C 1
ATOM 700 O O . ALA A 1 93 ? -5.587 0.554 -0.778 1.00 97.88 93 ALA A O 1
ATOM 701 N N . ILE A 1 94 ? -6.345 -0.173 -2.773 1.00 98.12 94 ILE A N 1
ATOM 702 C CA . ILE A 1 94 ? -7.756 0.182 -2.563 1.00 98.12 94 ILE A CA 1
ATOM 703 C C . ILE A 1 94 ? -8.291 -0.477 -1.290 1.00 98.12 94 ILE A C 1
ATOM 705 O O . ILE A 1 94 ? -8.795 0.210 -0.399 1.00 98.12 94 ILE A O 1
ATOM 709 N N . LEU A 1 95 ? -8.140 -1.797 -1.164 1.00 97.69 95 LEU A N 1
ATOM 710 C CA . LEU A 1 95 ? -8.638 -2.543 -0.006 1.00 97.69 95 LEU A CA 1
ATOM 711 C C . LEU A 1 95 ? -7.948 -2.114 1.297 1.00 97.69 95 LEU A C 1
ATOM 713 O O . LEU A 1 95 ? -8.596 -2.032 2.341 1.00 97.69 95 LEU A O 1
ATOM 717 N N . SER A 1 96 ? -6.658 -1.776 1.241 1.00 97.44 96 SER A N 1
ATOM 718 C CA . SER A 1 96 ? -5.920 -1.249 2.394 1.00 97.44 96 SER A CA 1
ATOM 719 C C . SER A 1 96 ? -6.467 0.100 2.863 1.00 97.44 96 SER A C 1
ATOM 721 O O . SER A 1 96 ? -6.615 0.312 4.068 1.00 97.44 96 SER A O 1
ATOM 723 N N . PHE A 1 97 ? -6.815 1.003 1.941 1.00 98.19 97 PHE A N 1
ATOM 724 C CA . PHE A 1 97 ? -7.423 2.287 2.297 1.00 98.19 97 PHE A CA 1
ATOM 725 C C . PHE A 1 97 ? -8.859 2.149 2.795 1.00 98.19 97 PHE A C 1
ATOM 727 O O . PHE A 1 97 ? -9.228 2.834 3.748 1.00 98.19 97 PHE A O 1
ATOM 734 N N . VAL A 1 98 ? -9.650 1.235 2.223 1.00 97.88 98 VAL A N 1
ATOM 735 C CA . VAL A 1 98 ? -10.978 0.895 2.761 1.00 97.88 98 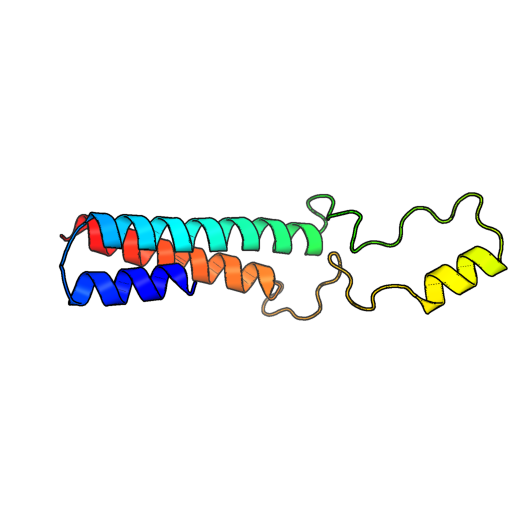VAL A CA 1
ATOM 736 C C . VAL A 1 98 ? -10.845 0.425 4.209 1.00 97.88 98 VAL A C 1
ATOM 738 O O . VAL A 1 98 ? -11.534 0.941 5.089 1.00 97.88 98 VAL A O 1
ATOM 741 N N . LEU A 1 99 ? -9.907 -0.486 4.483 1.00 95.62 99 LEU A N 1
ATOM 742 C CA . LEU A 1 99 ? -9.641 -0.961 5.837 1.00 95.62 99 LEU A CA 1
ATOM 743 C C . LEU A 1 99 ? -9.208 0.183 6.764 1.00 95.62 99 LEU A C 1
ATOM 745 O O . LEU A 1 99 ? -9.756 0.314 7.856 1.00 95.62 99 LEU A O 1
ATOM 749 N N . ALA A 1 100 ? -8.282 1.046 6.335 1.00 96.69 100 ALA A N 1
ATOM 750 C CA . ALA A 1 100 ? -7.874 2.222 7.107 1.00 96.69 100 ALA A CA 1
ATOM 751 C C . ALA A 1 100 ? -9.067 3.142 7.435 1.00 96.69 100 ALA A C 1
ATOM 753 O O . ALA A 1 100 ? -9.196 3.610 8.566 1.00 96.69 100 ALA A O 1
ATOM 754 N N . GLY A 1 101 ? -9.978 3.345 6.479 1.00 96.62 101 GLY A N 1
ATOM 755 C CA . GLY A 1 101 ? -11.217 4.094 6.678 1.00 96.62 101 GLY A CA 1
ATOM 756 C C . GLY A 1 101 ? -12.130 3.474 7.738 1.00 96.62 101 GLY A C 1
ATOM 757 O O . GLY A 1 101 ? -12.669 4.201 8.573 1.00 96.62 101 GLY A O 1
ATOM 758 N N . LEU A 1 102 ? -12.254 2.143 7.771 1.00 95.38 102 LEU A N 1
ATOM 759 C CA . LEU A 1 102 ? -13.020 1.439 8.806 1.00 95.38 102 LEU A CA 1
ATOM 760 C C . LEU A 1 102 ? -12.412 1.632 10.202 1.00 95.38 102 LEU A C 1
ATOM 762 O O . LEU A 1 102 ? -13.146 1.913 11.149 1.00 95.38 102 LEU A O 1
ATOM 766 N N . TRP A 1 103 ? -11.084 1.566 10.331 1.00 94.00 103 TRP A N 1
ATOM 767 C CA . TRP A 1 103 ? -10.390 1.856 11.592 1.00 94.00 103 TRP A CA 1
ATOM 768 C C . TRP A 1 103 ? -10.608 3.296 12.066 1.00 94.00 103 TRP A C 1
ATOM 770 O O . TRP A 1 103 ? -10.881 3.533 13.242 1.00 94.00 103 TRP A O 1
ATOM 780 N N . ILE A 1 104 ? -10.537 4.265 11.150 1.00 95.00 104 ILE A N 1
ATOM 781 C CA . ILE A 1 104 ? -10.802 5.680 11.450 1.00 95.00 104 ILE A CA 1
ATOM 782 C C . ILE A 1 104 ? -12.262 5.887 11.859 1.00 95.00 104 ILE A C 1
ATOM 784 O O . ILE A 1 104 ? -12.551 6.667 12.765 1.00 95.00 104 ILE A O 1
ATOM 788 N N . LEU A 1 105 ? -13.198 5.193 11.215 1.00 95.56 105 LEU A N 1
ATOM 789 C CA . LEU A 1 105 ? -14.604 5.264 11.584 1.00 95.56 105 LEU A CA 1
ATOM 790 C C . LEU A 1 105 ? -14.852 4.672 12.979 1.00 95.56 105 LEU A C 1
ATOM 792 O O . LEU A 1 105 ? -15.626 5.249 13.738 1.00 95.56 105 LEU A O 1
ATOM 796 N N . ALA A 1 106 ? -14.179 3.574 13.332 1.00 91.19 106 ALA A N 1
ATOM 797 C CA . ALA A 1 106 ? -14.229 3.000 14.677 1.00 91.19 106 ALA A CA 1
ATOM 798 C C . ALA A 1 106 ? -13.673 3.978 15.730 1.00 91.19 106 ALA A C 1
ATOM 800 O O . ALA A 1 106 ? -14.341 4.257 16.719 1.00 91.19 106 ALA A O 1
ATOM 801 N N . LEU A 1 107 ? -12.525 4.609 15.460 1.00 90.94 107 LEU A N 1
ATOM 802 C CA . LEU A 1 107 ? -11.926 5.646 16.320 1.00 90.94 107 LEU A CA 1
ATOM 803 C C . LEU A 1 107 ? -12.855 6.819 16.645 1.00 90.94 107 LEU A C 1
ATOM 805 O O . LEU A 1 107 ? -12.761 7.410 17.723 1.00 90.94 107 LEU A O 1
ATOM 809 N N . ARG A 1 108 ? -13.692 7.202 15.675 1.00 90.94 108 ARG A N 1
ATOM 810 C CA . ARG A 1 108 ? -14.653 8.306 15.804 1.00 90.94 108 ARG A CA 1
ATOM 811 C C . ARG A 1 108 ? -15.902 7.921 16.597 1.00 90.94 108 ARG A C 1
ATOM 813 O O . ARG A 1 108 ? -16.651 8.820 16.966 1.00 90.94 108 ARG A O 1
ATOM 820 N N . ARG A 1 109 ? -16.160 6.623 16.777 1.00 84.62 109 ARG A N 1
ATOM 821 C CA . ARG A 1 109 ? -17.319 6.094 17.510 1.00 84.62 109 ARG A CA 1
ATOM 822 C C . ARG A 1 109 ? -16.993 5.715 18.957 1.00 84.62 109 ARG A C 1
ATOM 824 O O . ARG A 1 109 ? -17.903 5.783 19.776 1.00 84.62 109 ARG A O 1
ATOM 831 N N . ASP A 1 110 ? -15.744 5.342 19.236 1.00 64.19 110 ASP A N 1
ATOM 832 C CA . ASP A 1 110 ? -15.166 5.265 20.594 1.00 64.19 110 ASP A CA 1
ATOM 833 C C . ASP A 1 110 ? -15.009 6.655 21.228 1.00 64.19 110 ASP A C 1
ATOM 835 O O . ASP A 1 110 ? -14.827 6.762 22.458 1.00 64.19 110 ASP A O 1
#